Protein AF-A0A9W9ZLQ9-F1 (afdb_monomer_lite)

pLDDT: mean 79.08, std 15.79, range [36.22, 96.31]

Sequence (173 aa):
MSDRPPLEACLKWKIRIESPSLSYAAKAVTRNVILAVDIPYPLLKAWHEFIASQKKERRQNAKTLDGGEGPSCSKSTYEQIRGEVDESLRVIASRVHALYGKTKGSRKKEELNSNNKRFHIFEGQILSVLDLKRDNNLMKDEIAEWKQSYANLKEEMEKLYQEMLLAVQEREE

Structure (mmCIF, N/CA/C/O backbone):
data_AF-A0A9W9ZLQ9-F1
#
_entry.id   AF-A0A9W9ZLQ9-F1
#
loop_
_atom_site.group_PDB
_atom_site.id
_atom_site.type_symbol
_atom_site.label_atom_id
_atom_site.label_alt_id
_atom_site.label_comp_id
_atom_site.label_asym_id
_atom_site.label_entity_id
_atom_site.label_seq_id
_atom_site.pdbx_PDB_ins_code
_atom_site.Cartn_x
_atom_site.Cartn_y
_atom_site.Cartn_z
_atom_site.occupancy
_atom_site.B_iso_or_equiv
_atom_site.auth_seq_id
_atom_site.auth_comp_id
_atom_site.auth_asym_id
_atom_site.auth_atom_id
_atom_site.pdbx_PDB_model_num
ATOM 1 N N . MET A 1 1 ? 9.116 25.586 15.688 1.00 36.22 1 MET A N 1
ATOM 2 C CA . MET A 1 1 ? 9.326 24.360 16.487 1.00 36.22 1 MET A CA 1
ATOM 3 C C . MET A 1 1 ? 8.614 23.232 15.762 1.00 36.22 1 MET A C 1
ATOM 5 O O . MET A 1 1 ? 7.527 23.468 15.263 1.00 36.22 1 MET A O 1
ATOM 9 N N . SER A 1 2 ? 9.278 22.096 15.549 1.00 36.22 2 SER A N 1
ATOM 10 C CA . SER A 1 2 ? 8.784 21.025 14.672 1.00 36.22 2 SER A CA 1
ATOM 11 C C . SER A 1 2 ? 7.595 20.307 15.318 1.00 36.22 2 SER A C 1
ATOM 13 O O . SER A 1 2 ? 7.776 19.630 16.323 1.00 36.22 2 SER A O 1
ATOM 15 N N . ASP A 1 3 ? 6.402 20.426 14.728 1.00 43.91 3 ASP A N 1
ATOM 16 C CA . ASP A 1 3 ? 5.163 19.742 15.151 1.00 43.91 3 ASP A CA 1
ATOM 17 C C . ASP A 1 3 ? 5.155 18.236 14.810 1.00 43.91 3 ASP A C 1
ATOM 19 O O . ASP A 1 3 ? 4.110 17.581 14.803 1.00 43.91 3 ASP A O 1
ATOM 23 N N . ARG A 1 4 ? 6.319 17.649 14.501 1.00 48.88 4 ARG A N 1
ATOM 24 C CA . ARG A 1 4 ? 6.438 16.198 14.361 1.00 48.88 4 ARG A CA 1
ATOM 25 C C . ARG A 1 4 ? 6.464 15.574 15.756 1.00 48.88 4 ARG A C 1
ATOM 27 O O . ARG A 1 4 ? 7.414 15.838 16.496 1.00 48.88 4 ARG A O 1
ATOM 34 N N . PRO A 1 5 ? 5.491 14.716 16.122 1.00 50.31 5 PRO A N 1
ATOM 35 C CA . PRO A 1 5 ? 5.643 13.905 17.319 1.00 50.31 5 PRO A CA 1
ATOM 36 C C . PRO A 1 5 ? 6.954 13.108 17.202 1.00 50.31 5 PRO A C 1
ATOM 38 O O . PRO A 1 5 ? 7.261 12.618 16.107 1.00 50.31 5 PRO A O 1
ATOM 41 N N . PRO A 1 6 ? 7.751 12.989 18.280 1.00 54.62 6 PRO A N 1
ATOM 42 C CA . PRO A 1 6 ? 9.018 12.273 18.231 1.00 54.62 6 PRO A CA 1
ATOM 43 C C . PRO A 1 6 ? 8.776 10.845 17.735 1.00 54.62 6 PRO A C 1
ATOM 45 O O . PRO A 1 6 ? 8.008 10.099 18.346 1.00 54.62 6 PRO A O 1
ATOM 48 N N . LEU A 1 7 ? 9.421 10.462 16.628 1.00 51.91 7 LEU A N 1
ATOM 49 C CA . LEU A 1 7 ? 9.339 9.106 16.060 1.00 51.91 7 LEU A CA 1
ATOM 50 C C . LEU A 1 7 ? 9.691 8.031 17.105 1.00 51.91 7 LEU A C 1
ATOM 52 O O . LEU A 1 7 ? 9.108 6.949 17.105 1.00 51.91 7 LEU A O 1
ATOM 56 N N . GLU A 1 8 ? 10.551 8.393 18.057 1.00 50.78 8 GLU A N 1
ATOM 57 C CA . GLU A 1 8 ? 10.916 7.641 19.261 1.00 50.78 8 GLU A CA 1
ATOM 58 C C . GLU A 1 8 ? 9.704 7.115 20.059 1.00 50.78 8 GLU A C 1
ATOM 60 O O . GLU A 1 8 ? 9.720 5.989 20.552 1.00 50.78 8 GLU A O 1
ATOM 65 N N . ALA A 1 9 ? 8.603 7.873 20.149 1.00 53.84 9 ALA A N 1
ATOM 66 C CA . ALA A 1 9 ? 7.398 7.425 20.856 1.00 53.84 9 ALA A CA 1
ATOM 67 C C . ALA A 1 9 ? 6.622 6.349 20.074 1.00 53.84 9 ALA A C 1
ATOM 69 O O . ALA A 1 9 ? 6.028 5.455 20.678 1.00 53.84 9 ALA A O 1
ATOM 70 N N . CYS A 1 10 ? 6.654 6.411 18.737 1.00 47.00 10 CYS A N 1
ATOM 71 C CA . CYS A 1 10 ? 5.999 5.431 17.869 1.00 47.00 10 CYS A CA 1
ATOM 72 C C . CYS A 1 10 ? 6.768 4.102 17.812 1.00 47.00 10 CYS A C 1
ATOM 74 O O . CYS A 1 10 ? 6.142 3.049 17.727 1.00 47.00 10 CYS A O 1
ATOM 76 N N . LEU A 1 11 ? 8.103 4.131 17.918 1.00 51.84 11 LEU A N 1
ATOM 77 C CA . LEU A 1 11 ? 8.951 2.928 17.911 1.00 51.84 11 LEU A CA 1
ATOM 78 C C . LEU A 1 11 ? 8.748 2.026 19.139 1.00 51.84 11 LEU A C 1
ATOM 80 O O . LEU A 1 11 ? 9.048 0.834 19.091 1.00 51.84 11 LEU A O 1
ATOM 84 N N . LYS A 1 12 ? 8.179 2.556 20.229 1.00 61.53 12 LYS A N 1
ATOM 85 C CA . LYS A 1 12 ? 7.814 1.760 21.411 1.00 61.53 12 LYS A CA 1
ATOM 86 C C . LYS A 1 12 ? 6.610 0.840 21.159 1.00 61.53 12 LYS A C 1
ATOM 88 O O . LYS A 1 12 ? 6.383 -0.108 21.913 1.00 61.53 12 LYS A O 1
ATOM 93 N N . TRP A 1 13 ? 5.818 1.103 20.120 1.00 66.38 13 TRP A N 1
ATOM 94 C CA . TRP A 1 13 ? 4.601 0.355 19.822 1.00 66.38 13 TRP A CA 1
ATOM 95 C C . TRP A 1 13 ? 4.890 -0.807 18.874 1.00 66.38 13 TRP A C 1
ATOM 97 O O . TRP A 1 13 ? 5.066 -0.643 17.670 1.00 66.38 13 TRP A O 1
ATOM 107 N N . LYS A 1 14 ? 4.925 -2.017 19.438 1.00 72.12 14 LYS A N 1
ATOM 108 C CA . LYS A 1 14 ? 5.192 -3.250 18.696 1.00 72.12 14 LYS A CA 1
ATOM 109 C C . LYS A 1 14 ? 3.965 -3.656 17.877 1.00 72.12 14 LYS A C 1
ATOM 111 O O . LYS A 1 14 ? 3.022 -4.227 18.421 1.00 72.12 14 LYS A O 1
ATOM 116 N N . ILE A 1 15 ? 3.994 -3.377 16.576 1.00 78.06 15 ILE A N 1
ATOM 117 C CA . ILE A 1 15 ? 3.030 -3.926 15.615 1.00 78.06 15 ILE A CA 1
ATOM 118 C C . ILE A 1 15 ? 3.268 -5.436 15.522 1.00 78.06 15 ILE A C 1
ATOM 120 O O . ILE A 1 15 ? 4.412 -5.879 15.388 1.00 78.06 15 ILE A O 1
ATOM 124 N N . ARG A 1 16 ? 2.199 -6.230 15.621 1.00 78.56 16 ARG A N 1
ATOM 125 C CA . ARG A 1 16 ? 2.267 -7.687 15.454 1.00 78.56 16 ARG A CA 1
ATOM 126 C C . ARG A 1 16 ? 1.572 -8.078 14.162 1.00 78.56 16 ARG A C 1
ATOM 128 O O . ARG A 1 16 ? 0.460 -7.627 13.898 1.00 78.56 16 ARG A O 1
ATOM 135 N N . ILE A 1 17 ? 2.251 -8.902 13.375 1.00 79.31 17 ILE A N 1
ATOM 136 C CA . ILE A 1 17 ? 1.689 -9.545 12.192 1.00 79.31 17 ILE A CA 1
ATOM 137 C C . ILE A 1 17 ? 1.370 -10.972 12.608 1.00 79.31 17 ILE A C 1
ATOM 139 O O . ILE A 1 17 ? 2.246 -11.684 13.098 1.00 79.31 17 ILE A O 1
ATOM 143 N N . GLU A 1 18 ? 0.116 -11.363 12.452 1.00 77.12 18 GLU A N 1
ATOM 144 C CA . GLU A 1 18 ? -0.374 -12.684 12.818 1.00 77.12 18 GLU A CA 1
ATOM 145 C C . GLU A 1 18 ? -1.096 -13.315 11.627 1.00 77.12 18 GLU A C 1
ATOM 147 O O . GLU A 1 18 ? -1.627 -12.630 10.744 1.00 77.12 18 GLU A O 1
ATOM 152 N N . SER A 1 19 ? -1.120 -14.646 11.604 1.00 72.31 19 SER A N 1
ATOM 153 C CA . SER A 1 19 ? -1.996 -15.377 10.698 1.00 72.31 19 SER A CA 1
ATOM 154 C C . SER A 1 19 ? -3.464 -15.101 11.060 1.00 72.31 19 S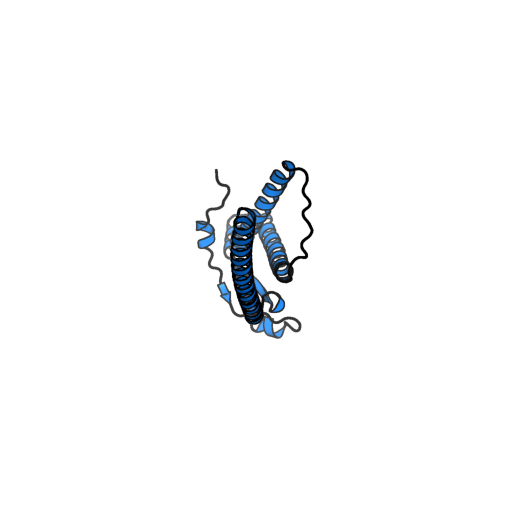ER A C 1
ATOM 156 O O . SER A 1 19 ? -3.793 -14.869 12.231 1.00 72.31 19 SER A O 1
ATOM 158 N N . PRO A 1 20 ? -4.372 -15.084 10.071 1.00 71.50 20 PRO A N 1
ATOM 159 C CA . PRO A 1 20 ? -5.790 -14.887 10.335 1.00 71.50 20 PRO A CA 1
ATOM 160 C C . PRO A 1 20 ? -6.313 -15.951 11.302 1.00 71.50 20 PRO A C 1
ATOM 162 O O . PRO A 1 20 ? -5.934 -17.121 11.232 1.00 71.50 20 PRO A O 1
ATOM 165 N N . SER A 1 21 ? -7.207 -15.559 12.213 1.00 69.69 21 SER A N 1
ATOM 166 C CA . SER A 1 21 ? -7.787 -16.524 13.143 1.00 69.69 21 SER A CA 1
ATOM 167 C C . SER A 1 21 ? -8.656 -17.534 12.389 1.00 69.69 21 SER A C 1
ATOM 169 O O . SER A 1 21 ? -9.450 -17.165 11.521 1.00 69.69 21 SER A O 1
ATOM 171 N N . LEU A 1 22 ? -8.568 -18.809 12.780 1.00 60.97 22 LEU A N 1
ATOM 172 C CA . LEU A 1 22 ? -9.383 -19.908 12.235 1.00 60.97 22 LEU A CA 1
ATOM 173 C C . LEU A 1 22 ? -10.892 -19.596 12.244 1.00 60.97 22 LEU A C 1
ATOM 175 O O . LEU A 1 22 ? -11.613 -19.937 11.311 1.00 60.97 22 LEU A O 1
ATOM 179 N N . SER A 1 23 ? -11.364 -18.878 13.266 1.00 58.88 23 SER A N 1
ATOM 180 C CA . SER A 1 23 ? -12.758 -18.436 13.397 1.00 58.88 23 SER A CA 1
ATOM 181 C C . SER A 1 23 ? -13.198 -17.416 12.342 1.00 58.88 23 SER A C 1
ATOM 183 O O . SER A 1 23 ? -14.384 -17.345 12.022 1.00 58.88 23 SER A O 1
ATOM 185 N N . TYR A 1 24 ? -12.266 -16.620 11.809 1.00 59.19 24 TYR A N 1
ATOM 186 C CA . TYR A 1 24 ? -12.534 -15.670 10.734 1.00 59.19 24 TYR A CA 1
ATOM 187 C C . TYR A 1 24 ? -12.465 -16.366 9.372 1.00 59.19 24 TYR A C 1
ATOM 189 O O . TYR A 1 24 ? -13.349 -16.158 8.545 1.00 59.19 24 TYR A O 1
ATOM 197 N N . ALA A 1 25 ? -11.489 -17.262 9.177 1.00 57.44 25 ALA A N 1
ATOM 198 C CA . ALA A 1 25 ? -11.374 -18.089 7.974 1.00 57.44 25 ALA A CA 1
ATOM 199 C C . ALA A 1 25 ? -12.640 -18.930 7.721 1.00 57.44 25 ALA A C 1
ATOM 201 O O . ALA A 1 25 ? -13.112 -19.006 6.594 1.00 57.44 25 ALA A O 1
ATOM 202 N N . ALA A 1 26 ? -13.256 -19.470 8.779 1.00 56.38 26 ALA A N 1
ATOM 203 C CA . ALA A 1 26 ? -14.502 -20.236 8.679 1.00 56.38 26 ALA A CA 1
ATOM 204 C C . ALA A 1 26 ? -15.754 -19.387 8.360 1.00 56.38 26 ALA A C 1
ATOM 206 O O . ALA A 1 26 ? -16.764 -19.929 7.921 1.00 56.38 26 ALA A O 1
ATOM 207 N N . LYS A 1 27 ? -15.719 -18.065 8.596 1.00 60.53 27 LYS A N 1
ATOM 208 C CA . LYS A 1 27 ? -16.840 -17.138 8.325 1.00 60.53 27 LYS A CA 1
ATOM 209 C C . LYS A 1 27 ? -16.687 -16.355 7.020 1.00 60.53 27 LYS A C 1
ATOM 211 O O . LYS A 1 27 ? -17.667 -15.788 6.537 1.00 60.53 27 LYS A O 1
ATOM 216 N N . ALA A 1 28 ? -15.482 -16.285 6.464 1.00 57.66 28 ALA A N 1
ATOM 217 C CA . ALA A 1 28 ? -15.183 -15.528 5.258 1.00 57.66 28 ALA A CA 1
ATOM 218 C C . ALA A 1 28 ? -15.604 -16.312 4.001 1.00 57.66 28 ALA A C 1
ATOM 220 O O . ALA A 1 28 ? -14.779 -16.853 3.280 1.00 57.66 28 ALA A O 1
ATOM 221 N N . VAL A 1 29 ? -16.909 -16.359 3.730 1.00 57.56 29 VAL A N 1
ATOM 222 C CA . VAL A 1 29 ? -17.484 -17.047 2.556 1.00 57.56 29 VAL A CA 1
ATOM 223 C C . VAL A 1 29 ? -17.156 -16.323 1.232 1.00 57.56 29 VAL A C 1
ATOM 225 O O . VAL A 1 29 ? -17.350 -16.886 0.162 1.00 57.56 29 VAL A O 1
ATOM 228 N N . THR A 1 30 ? -16.642 -15.085 1.271 1.00 58.72 30 THR A N 1
ATOM 229 C CA . THR A 1 30 ? -16.508 -14.235 0.069 1.00 58.72 30 THR A CA 1
ATOM 230 C C . THR A 1 30 ? -15.111 -13.690 -0.234 1.00 58.72 30 THR A C 1
ATOM 232 O O . THR A 1 30 ? -14.884 -13.295 -1.376 1.00 58.72 30 THR A O 1
ATOM 235 N N . ARG A 1 31 ? -14.172 -13.625 0.724 1.00 66.69 31 ARG A N 1
ATOM 236 C CA . ARG A 1 31 ? -12.809 -13.099 0.486 1.00 66.69 31 ARG A CA 1
ATOM 237 C C . ARG A 1 31 ? -11.777 -13.759 1.400 1.00 66.69 31 ARG A C 1
ATOM 239 O O . ARG A 1 31 ? -11.920 -13.705 2.620 1.00 66.69 31 ARG A O 1
ATOM 246 N N . ASN A 1 32 ? -10.709 -14.300 0.816 1.00 78.19 32 ASN A N 1
ATOM 247 C CA . ASN A 1 32 ? -9.594 -14.888 1.558 1.00 78.19 32 ASN A CA 1
ATOM 248 C C . ASN A 1 32 ? -8.823 -13.805 2.324 1.00 78.19 32 ASN A C 1
ATOM 250 O O . ASN A 1 32 ? -8.369 -12.820 1.735 1.00 78.19 32 ASN A O 1
ATOM 254 N N . VAL A 1 33 ? -8.663 -13.982 3.637 1.00 79.62 33 VAL A N 1
ATOM 255 C CA . VAL A 1 33 ? -7.743 -13.163 4.440 1.00 79.62 33 VAL A CA 1
ATOM 256 C C . VAL A 1 33 ? -6.356 -13.767 4.337 1.00 79.62 33 VAL A C 1
ATOM 258 O O . VAL A 1 33 ? -6.183 -14.943 4.642 1.00 79.62 33 VAL A O 1
ATOM 261 N N . ILE A 1 34 ? -5.370 -12.956 3.961 1.00 82.31 34 ILE A N 1
ATOM 262 C CA . ILE A 1 34 ? -3.977 -13.407 3.876 1.00 82.31 34 ILE A CA 1
ATOM 263 C C . ILE A 1 34 ? -3.255 -13.155 5.195 1.00 82.31 34 ILE A C 1
ATOM 265 O O . ILE A 1 34 ? -2.506 -14.005 5.671 1.00 82.31 34 ILE A O 1
ATOM 269 N N . LEU A 1 35 ? -3.475 -11.987 5.800 1.00 83.62 35 LEU A N 1
ATOM 270 C CA . LEU A 1 35 ? -2.761 -11.592 7.009 1.00 83.62 35 LEU A CA 1
ATOM 271 C C . LEU A 1 35 ? -3.614 -10.704 7.912 1.00 83.62 35 LEU A C 1
ATOM 273 O O . LEU A 1 35 ? -4.493 -9.968 7.453 1.00 83.62 35 LEU A O 1
ATOM 277 N N . ALA A 1 36 ? -3.319 -10.761 9.207 1.00 86.75 36 ALA A N 1
ATOM 278 C CA . ALA A 1 36 ? -3.872 -9.866 10.203 1.00 86.75 36 ALA A CA 1
ATOM 279 C C . ALA A 1 36 ? -2.754 -9.033 10.842 1.00 86.75 36 ALA A C 1
ATOM 281 O O . ALA A 1 36 ? -1.668 -9.530 11.134 1.00 86.75 36 ALA A O 1
ATOM 282 N N . VAL A 1 37 ? -3.028 -7.752 11.070 1.00 88.19 37 VAL A N 1
ATOM 283 C CA . VAL A 1 37 ? -2.123 -6.824 11.749 1.00 88.19 37 VAL A CA 1
ATOM 284 C C . VAL A 1 37 ? -2.816 -6.294 12.991 1.00 88.19 37 VAL A C 1
ATOM 286 O O . VAL A 1 37 ? -3.885 -5.690 12.898 1.00 88.19 37 VAL A O 1
ATOM 289 N N . ASP A 1 38 ? -2.205 -6.484 14.154 1.00 89.31 38 ASP A N 1
ATOM 290 C CA . ASP A 1 38 ? -2.664 -5.864 15.391 1.00 89.31 38 ASP A CA 1
ATOM 291 C C . ASP A 1 38 ? -2.004 -4.493 15.551 1.00 89.31 38 ASP A C 1
ATOM 293 O O . ASP A 1 38 ? -0.791 -4.374 15.749 1.00 89.31 38 ASP A O 1
ATOM 297 N N . ILE A 1 39 ? -2.825 -3.447 15.445 1.00 91.00 39 ILE A N 1
ATOM 298 C CA . ILE A 1 39 ? -2.394 -2.050 15.457 1.00 91.00 39 ILE A CA 1
ATOM 299 C C . ILE A 1 39 ? -2.776 -1.408 16.798 1.00 91.00 39 ILE A C 1
ATOM 301 O O . ILE A 1 39 ? -3.967 -1.330 17.115 1.00 91.00 39 ILE A O 1
ATOM 305 N N . PRO A 1 40 ? -1.811 -0.902 17.582 1.00 92.12 40 PRO A N 1
ATOM 306 C CA . PRO A 1 40 ? -2.102 -0.216 18.836 1.00 92.12 40 PRO A CA 1
ATOM 307 C C . PRO A 1 40 ? -2.981 1.025 18.652 1.00 92.12 40 PRO A C 1
ATOM 309 O O . PRO A 1 40 ? -2.798 1.820 17.727 1.00 92.12 40 PRO A O 1
ATOM 312 N N . TYR A 1 41 ? -3.928 1.227 19.566 1.00 92.94 41 TYR A N 1
ATOM 313 C CA . TYR A 1 41 ? -4.834 2.381 19.559 1.00 92.94 41 TYR A CA 1
ATOM 314 C C . TYR A 1 41 ? -4.106 3.737 19.591 1.00 92.94 41 TYR A C 1
ATOM 316 O O . TYR A 1 41 ? -4.499 4.628 18.827 1.00 92.94 41 TYR A O 1
ATOM 324 N N . PRO A 1 42 ? -3.029 3.914 20.383 1.00 90.44 42 PRO A N 1
ATOM 325 C CA . PRO A 1 42 ? -2.227 5.134 20.338 1.00 90.44 42 PRO A CA 1
ATOM 326 C C . PRO A 1 42 ? -1.669 5.443 18.945 1.00 90.44 42 PRO A C 1
ATOM 328 O O . PRO A 1 42 ? -1.680 6.600 18.525 1.00 90.44 42 PRO A O 1
ATOM 331 N N . LEU A 1 43 ? -1.254 4.412 18.201 1.00 90.62 43 LEU A N 1
ATOM 332 C CA . LEU A 1 43 ? -0.717 4.563 16.850 1.00 90.62 43 LEU A CA 1
ATOM 333 C C . LEU A 1 43 ? -1.801 5.003 15.865 1.00 90.62 43 LEU A C 1
ATOM 335 O O . LEU A 1 43 ? -1.590 5.938 15.098 1.00 90.62 43 LEU A O 1
ATOM 339 N N . LEU A 1 44 ? -2.983 4.386 15.925 1.00 91.75 44 LEU A N 1
ATOM 340 C CA . LEU A 1 44 ? -4.127 4.780 15.094 1.00 91.75 44 LEU A CA 1
ATOM 341 C C . LEU A 1 44 ? -4.555 6.226 15.362 1.00 91.75 44 LEU A C 1
ATOM 343 O O . LEU A 1 44 ? -4.862 6.967 14.428 1.00 91.75 44 LEU A O 1
ATOM 347 N N . LYS A 1 45 ? -4.539 6.645 16.630 1.00 91.88 45 LYS A N 1
ATOM 348 C CA . LYS A 1 45 ? -4.824 8.027 17.016 1.00 91.88 45 LYS A CA 1
ATOM 349 C C . LYS A 1 45 ? -3.776 8.995 16.454 1.00 91.88 45 LYS A C 1
ATO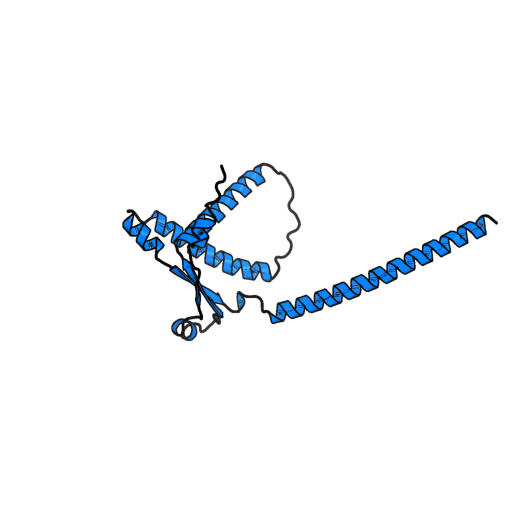M 351 O O . LYS A 1 45 ? -4.154 9.982 15.826 1.00 91.88 45 LYS A O 1
ATOM 356 N N . ALA A 1 46 ? -2.488 8.709 16.653 1.00 88.75 46 ALA A N 1
ATOM 357 C CA . ALA A 1 46 ? -1.395 9.548 16.163 1.00 88.75 46 ALA A CA 1
ATOM 358 C C . ALA A 1 46 ? -1.412 9.662 14.632 1.00 88.75 46 ALA A C 1
ATOM 360 O O . ALA A 1 46 ? -1.244 10.747 14.079 1.00 88.75 46 ALA A O 1
ATOM 361 N N . TRP A 1 47 ? -1.688 8.556 13.941 1.00 90.56 47 TRP A N 1
ATOM 362 C CA . TRP A 1 47 ? -1.826 8.546 12.491 1.00 90.56 47 TRP A CA 1
ATOM 363 C C . TRP A 1 47 ? -3.011 9.399 12.019 1.00 90.56 47 TRP A C 1
ATOM 365 O O . TRP A 1 47 ? -2.853 10.202 11.102 1.00 90.56 47 TRP A O 1
ATOM 375 N N . HIS A 1 48 ? -4.174 9.312 12.675 1.00 92.38 48 HIS A N 1
ATOM 376 C CA . HIS A 1 48 ? -5.314 10.182 12.364 1.00 92.38 48 HIS A CA 1
ATOM 377 C C . HIS A 1 48 ? -4.958 11.671 12.489 1.00 92.38 48 HIS A C 1
ATOM 379 O O . HIS A 1 48 ? -5.281 12.468 11.607 1.00 92.38 48 HIS A O 1
ATOM 385 N N . GLU A 1 49 ? -4.295 12.047 13.583 1.00 90.38 49 GLU A N 1
ATOM 386 C CA . GLU A 1 49 ? -3.857 13.423 13.836 1.00 90.38 49 GLU A CA 1
ATOM 387 C C . GLU A 1 49 ? -2.842 13.887 12.784 1.00 90.38 49 GLU A C 1
ATOM 389 O O . GLU A 1 49 ? -3.003 14.962 12.211 1.00 90.38 49 GLU A O 1
ATOM 394 N N . PHE A 1 50 ? -1.870 13.042 12.434 1.00 88.25 50 PHE A N 1
ATOM 395 C CA . PHE A 1 50 ? -0.894 13.322 11.381 1.00 88.25 50 PHE A CA 1
ATOM 396 C C . PHE A 1 50 ? -1.553 13.573 10.016 1.00 88.25 50 PHE A C 1
ATOM 398 O O . PHE A 1 50 ? -1.253 14.566 9.351 1.00 88.25 50 PHE A O 1
ATOM 405 N N . ILE A 1 51 ? -2.488 12.712 9.602 1.00 86.50 51 ILE A N 1
ATOM 406 C CA . ILE A 1 51 ? -3.203 12.866 8.327 1.00 86.50 51 ILE A CA 1
ATOM 407 C C . ILE A 1 51 ? -4.074 14.132 8.330 1.00 86.50 51 ILE A C 1
ATOM 409 O O . ILE A 1 51 ? -4.174 14.817 7.307 1.00 86.50 51 ILE A O 1
ATOM 413 N N . ALA A 1 52 ? -4.694 14.471 9.462 1.00 86.69 52 ALA A N 1
ATOM 414 C CA . ALA A 1 52 ? -5.459 15.707 9.603 1.00 86.69 52 ALA A CA 1
ATOM 415 C C . ALA A 1 52 ? -4.563 16.952 9.468 1.00 86.69 52 ALA A C 1
ATOM 417 O O . ALA A 1 52 ? -4.926 17.886 8.745 1.00 86.69 52 ALA A O 1
ATOM 418 N N . SER A 1 53 ? -3.378 16.940 10.084 1.00 85.50 53 SER A N 1
ATOM 419 C CA . SER A 1 53 ? -2.387 18.018 9.973 1.00 85.50 53 SER A CA 1
ATOM 420 C C . SER A 1 53 ? -1.889 18.199 8.537 1.00 85.50 53 SER A C 1
ATOM 422 O O . SER A 1 53 ? -1.925 19.311 8.015 1.00 85.50 53 SER A O 1
ATOM 424 N N . GLN A 1 54 ? -1.556 17.104 7.848 1.00 83.38 54 GLN A N 1
ATOM 425 C CA . GLN A 1 54 ? -1.133 17.123 6.440 1.00 83.38 54 GLN A CA 1
ATOM 426 C C . GLN A 1 54 ? -2.190 17.736 5.509 1.00 83.38 54 GLN A C 1
ATOM 428 O O . GLN A 1 54 ? -1.884 18.518 4.608 1.00 83.38 54 GLN A O 1
ATOM 433 N N . LYS A 1 55 ? -3.474 17.419 5.725 1.00 81.38 55 LYS A N 1
ATOM 434 C CA . LYS A 1 55 ? -4.572 18.019 4.948 1.00 81.38 55 LYS A CA 1
ATOM 435 C C . LYS A 1 55 ? -4.701 19.521 5.194 1.00 81.38 55 LYS A C 1
ATOM 437 O O . LYS A 1 55 ? -5.051 20.254 4.270 1.00 81.38 55 LYS A O 1
ATOM 442 N N . LYS A 1 56 ? -4.453 19.978 6.423 1.00 79.50 56 LYS A N 1
ATOM 443 C CA . LYS A 1 56 ? -4.505 21.400 6.779 1.00 79.50 56 LYS A CA 1
ATOM 444 C C . LYS A 1 56 ? -3.377 22.177 6.097 1.00 79.50 56 LYS A C 1
ATOM 446 O O . LYS A 1 56 ? -3.659 23.209 5.499 1.00 79.50 56 LYS A O 1
ATOM 451 N N . GLU A 1 57 ? -2.163 21.635 6.109 1.00 78.44 57 GLU A N 1
ATOM 452 C CA . GLU A 1 57 ? -0.986 22.215 5.452 1.00 78.44 57 GLU A CA 1
ATOM 453 C C . GLU A 1 57 ? -1.180 22.324 3.931 1.00 78.44 57 GLU A C 1
ATOM 455 O O . GLU A 1 57 ? -1.034 23.398 3.352 1.00 78.44 57 GLU A O 1
ATOM 460 N N . ARG A 1 58 ? -1.659 21.256 3.276 1.00 74.88 58 ARG A N 1
ATOM 461 C CA . ARG A 1 58 ? -1.968 21.286 1.832 1.00 74.88 58 ARG A CA 1
ATOM 462 C C . ARG A 1 58 ? -3.021 22.330 1.461 1.00 74.88 58 ARG A C 1
ATOM 464 O O . ARG A 1 58 ? -2.881 22.996 0.443 1.00 74.88 58 ARG A O 1
ATOM 471 N N . ARG A 1 59 ? -4.066 22.499 2.279 1.00 73.12 59 ARG A N 1
ATOM 472 C CA . ARG A 1 59 ? -5.104 23.527 2.061 1.00 73.12 59 ARG A CA 1
ATOM 473 C C . ARG A 1 59 ? -4.587 24.949 2.265 1.00 73.12 59 ARG A C 1
ATOM 475 O O . ARG A 1 59 ? -5.145 25.872 1.685 1.00 73.12 59 ARG A O 1
ATOM 482 N N . GLN A 1 60 ? -3.578 25.131 3.111 1.00 69.31 60 GLN A N 1
ATOM 483 C CA . GLN A 1 60 ? -2.926 26.424 3.300 1.00 69.31 60 GLN A CA 1
ATOM 484 C C . GLN A 1 60 ? -2.023 26.748 2.107 1.00 69.31 60 GLN A C 1
ATOM 486 O O . GLN A 1 60 ? -2.105 27.853 1.589 1.00 69.31 60 GLN A O 1
ATOM 491 N N . ASN A 1 61 ? -1.276 25.765 1.602 1.00 63.12 61 ASN A N 1
ATOM 492 C CA . ASN A 1 61 ? -0.384 25.939 0.451 1.00 63.12 61 ASN A CA 1
ATOM 493 C C . ASN A 1 61 ? -1.148 26.101 -0.878 1.00 63.12 61 ASN A C 1
ATOM 495 O O . ASN A 1 61 ? -0.738 26.878 -1.732 1.00 63.12 61 ASN A O 1
ATOM 499 N N . ALA A 1 62 ? -2.292 25.426 -1.040 1.00 61.59 62 ALA A N 1
ATOM 500 C CA . ALA A 1 62 ? -3.148 25.554 -2.225 1.00 61.59 62 ALA A CA 1
ATOM 501 C C . ALA A 1 62 ? -3.875 26.908 -2.324 1.00 61.59 62 ALA A C 1
ATOM 503 O O . ALA A 1 62 ? -4.378 27.252 -3.383 1.00 61.59 62 ALA A O 1
ATOM 504 N N . LYS A 1 63 ? -3.934 27.695 -1.241 1.00 59.34 63 LYS A N 1
ATOM 505 C CA . LYS A 1 63 ? -4.440 29.078 -1.295 1.00 59.34 63 LYS A CA 1
ATOM 506 C C . LYS A 1 63 ? -3.411 30.070 -1.851 1.00 59.34 63 LYS A C 1
ATOM 508 O O . LYS A 1 63 ? -3.770 31.220 -2.075 1.00 59.34 63 LYS A O 1
ATOM 513 N N . THR A 1 64 ? -2.167 29.638 -2.065 1.00 59.59 64 THR A N 1
ATOM 514 C CA . THR A 1 64 ? -1.047 30.487 -2.503 1.00 59.59 64 THR A CA 1
ATOM 515 C C . THR A 1 64 ? -0.599 30.201 -3.942 1.00 59.59 64 THR A C 1
ATOM 517 O O . THR A 1 64 ? 0.247 30.922 -4.457 1.00 59.59 64 THR A O 1
ATOM 520 N N . LEU A 1 65 ? -1.151 29.179 -4.604 1.00 54.94 65 LEU A N 1
ATOM 521 C CA . LEU A 1 65 ? -0.871 28.867 -6.007 1.00 54.94 65 LEU A CA 1
ATOM 522 C C . LEU A 1 65 ? -2.181 28.729 -6.783 1.00 54.94 65 LEU A C 1
ATOM 524 O O . LEU A 1 65 ? -2.939 27.781 -6.587 1.00 54.94 65 LEU A O 1
ATOM 528 N N . ASP A 1 66 ? -2.413 29.714 -7.644 1.00 51.88 66 ASP A N 1
ATOM 529 C CA . ASP A 1 66 ? -3.432 29.710 -8.685 1.00 51.88 66 ASP A CA 1
ATOM 530 C C . ASP A 1 66 ? -2.980 28.841 -9.871 1.00 51.88 66 ASP A C 1
ATOM 532 O O . ASP A 1 66 ? -1.809 28.859 -10.247 1.00 51.88 66 ASP A O 1
ATOM 536 N N . GLY A 1 67 ? -3.935 28.109 -10.445 1.00 57.22 67 GLY A N 1
ATOM 537 C CA . GLY A 1 67 ? -3.894 27.589 -11.811 1.00 57.22 67 GLY A CA 1
ATOM 538 C C . GLY A 1 67 ? -2.926 26.445 -12.122 1.00 57.22 67 GLY A C 1
ATOM 539 O O . GLY A 1 67 ? -1.762 26.662 -12.442 1.00 57.22 67 GLY A O 1
ATOM 540 N N . GLY A 1 68 ? -3.444 25.216 -12.187 1.00 44.78 68 GLY A N 1
ATOM 541 C CA . GLY A 1 68 ? -2.726 24.111 -12.822 1.00 44.78 68 GLY A CA 1
ATOM 542 C C . GLY A 1 68 ? -3.404 22.759 -12.653 1.00 44.78 68 GLY A C 1
ATOM 543 O O . GLY A 1 68 ? -2.853 21.875 -12.000 1.00 44.78 68 GLY A O 1
ATOM 544 N N . GLU A 1 69 ? -4.602 22.585 -13.216 1.00 48.53 69 GLU A N 1
ATOM 545 C CA . GLU A 1 69 ? -5.206 21.257 -13.367 1.00 48.53 69 GLU A CA 1
ATOM 546 C C . GLU A 1 69 ? -4.408 20.461 -14.405 1.00 48.53 69 GLU A C 1
ATOM 548 O O . GLU A 1 69 ? -4.596 20.580 -15.614 1.00 48.53 69 GLU A O 1
ATOM 553 N N . GLY A 1 70 ? -3.455 19.672 -13.908 1.00 49.22 70 GLY A N 1
ATOM 554 C CA . GLY A 1 70 ? -2.766 18.664 -14.700 1.00 49.22 70 GLY A CA 1
ATOM 555 C C . GLY A 1 70 ? -3.718 17.531 -15.110 1.00 49.22 70 GLY A C 1
ATOM 556 O O . GLY A 1 70 ? -4.701 17.266 -14.408 1.00 49.22 70 GLY A O 1
ATOM 557 N N . PRO A 1 71 ? -3.430 16.842 -16.227 1.00 46.34 71 PRO A N 1
ATOM 558 C CA . PRO A 1 71 ? -4.317 15.838 -16.787 1.00 46.34 71 PRO A CA 1
ATOM 559 C C . PRO A 1 71 ? -4.561 14.724 -15.774 1.00 46.34 71 PRO A C 1
ATOM 561 O O . PRO A 1 71 ? -3.629 14.214 -15.147 1.00 46.34 71 PRO A O 1
ATOM 564 N N . SER A 1 72 ? -5.834 14.358 -15.620 1.00 49.12 72 SER A N 1
ATOM 565 C CA . SER A 1 72 ? -6.277 13.256 -14.774 1.00 49.12 72 SER A CA 1
ATOM 566 C C . SER A 1 72 ? -5.677 11.951 -15.296 1.00 49.12 72 SER A C 1
ATOM 568 O O . SER A 1 72 ? -6.216 11.305 -16.190 1.00 49.12 72 SER A O 1
ATOM 570 N N . CYS A 1 73 ? -4.510 11.598 -14.759 1.00 38.56 73 CYS A N 1
ATOM 571 C CA . CYS A 1 73 ? -3.900 10.298 -14.957 1.00 38.56 73 CYS A CA 1
ATOM 572 C C . CYS A 1 73 ? -4.857 9.263 -14.362 1.00 38.56 73 CYS A C 1
ATOM 574 O O . CYS A 1 73 ? -5.178 9.308 -13.170 1.00 38.56 73 CYS A O 1
ATOM 576 N N . SER A 1 74 ? -5.372 8.378 -15.212 1.00 49.75 74 SER A N 1
ATOM 577 C CA . SER A 1 74 ? -6.176 7.231 -14.808 1.00 49.75 74 SER A CA 1
ATOM 578 C C . SER A 1 74 ? -5.418 6.465 -13.730 1.00 49.75 74 SER A C 1
ATOM 580 O O . SER A 1 74 ? -4.344 5.921 -13.988 1.00 49.75 74 SER A O 1
ATOM 582 N N . LYS A 1 75 ? -5.961 6.483 -12.509 1.00 55.56 75 LYS A N 1
ATOM 583 C CA . LYS A 1 75 ? -5.344 5.858 -11.339 1.00 55.56 75 LYS A CA 1
ATOM 584 C C . LYS A 1 75 ? -5.025 4.407 -11.658 1.00 55.56 75 LYS A C 1
ATOM 586 O O . LYS A 1 75 ? -5.914 3.654 -12.055 1.00 55.56 75 LYS A O 1
ATOM 591 N N . SER A 1 76 ? -3.763 4.028 -11.498 1.00 64.75 76 SER A N 1
ATOM 592 C CA . SER A 1 76 ? -3.341 2.642 -11.698 1.00 64.75 76 SER A CA 1
ATOM 593 C C . SER A 1 76 ? -4.133 1.709 -10.771 1.00 64.75 76 SER A C 1
ATOM 595 O O . SER A 1 76 ? -4.532 2.101 -9.671 1.00 64.75 76 SER A O 1
ATOM 597 N N . THR A 1 77 ? -4.336 0.450 -11.167 1.00 66.62 77 THR A N 1
ATOM 598 C CA . THR A 1 77 ? -4.995 -0.580 -10.335 1.00 66.62 77 THR A CA 1
ATOM 599 C C . THR A 1 77 ? -4.395 -0.652 -8.922 1.00 66.62 77 THR A C 1
ATOM 601 O O . THR A 1 77 ? -5.106 -0.856 -7.938 1.00 66.62 77 THR A O 1
ATOM 604 N N . TYR A 1 78 ? -3.089 -0.391 -8.801 1.00 67.00 78 TYR A N 1
ATOM 605 C CA . TYR A 1 78 ? -2.382 -0.273 -7.527 1.00 67.00 78 TYR A CA 1
ATOM 606 C C . TYR A 1 78 ? -2.924 0.848 -6.628 1.00 67.00 78 TYR A C 1
ATOM 608 O O . TYR A 1 78 ? -3.135 0.637 -5.433 1.00 67.00 78 TYR A O 1
ATOM 616 N N . GLU A 1 79 ? -3.175 2.034 -7.181 1.00 71.44 79 GLU A N 1
ATOM 617 C CA . GLU A 1 79 ? -3.733 3.161 -6.429 1.00 71.44 79 GLU A CA 1
ATOM 618 C C . GLU A 1 79 ? -5.159 2.886 -5.954 1.00 71.44 79 GLU A C 1
ATOM 620 O O . GLU A 1 79 ? -5.543 3.336 -4.873 1.00 71.44 79 GLU A O 1
ATOM 625 N N . GLN A 1 80 ? -5.931 2.120 -6.725 1.00 75.62 80 GLN A N 1
ATOM 626 C CA . GLN A 1 80 ? -7.278 1.714 -6.338 1.00 75.62 80 GLN A CA 1
ATOM 627 C C . GLN A 1 80 ? -7.249 0.718 -5.169 1.00 75.62 80 GLN A C 1
ATOM 629 O O . GLN A 1 80 ? -7.904 0.958 -4.154 1.00 75.62 80 GLN A O 1
ATOM 634 N N . ILE A 1 81 ? -6.420 -0.330 -5.264 1.00 76.00 81 ILE A N 1
ATOM 635 C CA . ILE A 1 81 ? -6.214 -1.322 -4.194 1.00 76.00 81 ILE A CA 1
ATOM 636 C C . ILE A 1 81 ? -5.724 -0.647 -2.906 1.00 76.00 81 ILE A C 1
ATOM 638 O O . ILE A 1 81 ? -6.261 -0.874 -1.818 1.00 76.00 81 ILE A O 1
ATOM 642 N N . ARG A 1 82 ? -4.727 0.236 -3.025 1.00 77.75 82 ARG A N 1
ATOM 643 C CA . ARG A 1 82 ? -4.187 0.988 -1.889 1.00 77.75 82 ARG A CA 1
ATOM 644 C C . ARG A 1 82 ? -5.236 1.919 -1.282 1.00 77.75 82 ARG A C 1
ATOM 646 O O . ARG A 1 82 ? -5.327 2.018 -0.061 1.00 77.75 82 ARG A O 1
ATOM 653 N N . GLY A 1 83 ? -6.069 2.53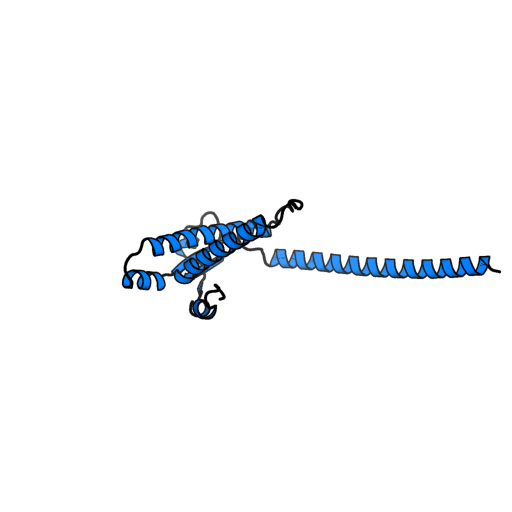1 -2.122 1.00 81.44 83 GLY A N 1
ATOM 654 C CA . GLY A 1 83 ? -7.176 3.382 -1.700 1.00 81.44 83 GLY A CA 1
ATOM 655 C C . GLY A 1 83 ? -8.183 2.667 -0.797 1.00 81.44 83 GLY A C 1
ATOM 656 O O . GLY A 1 83 ? -8.626 3.251 0.190 1.00 81.44 83 GLY A O 1
ATOM 657 N N . GLU A 1 84 ? -8.513 1.402 -1.072 1.00 82.94 84 GLU A N 1
ATOM 658 C CA . GLU A 1 84 ? -9.438 0.626 -0.230 1.00 82.94 84 GLU A CA 1
ATOM 659 C C . GLU A 1 84 ? -8.879 0.356 1.174 1.00 82.94 84 GLU A C 1
ATOM 661 O O . GLU A 1 84 ? -9.590 0.484 2.181 1.00 82.94 84 GLU A O 1
ATOM 666 N N . VAL A 1 85 ? -7.597 -0.013 1.248 1.00 86.06 85 VAL A N 1
ATOM 667 C CA . VAL A 1 85 ? -6.900 -0.259 2.518 1.00 86.06 85 VAL A CA 1
ATOM 668 C C . VAL A 1 85 ? -6.771 1.042 3.307 1.00 86.06 85 VAL A C 1
ATOM 670 O O . VAL A 1 85 ? -7.110 1.079 4.493 1.00 86.06 85 VAL A O 1
ATOM 673 N N . ASP A 1 86 ? -6.357 2.120 2.640 1.00 87.31 86 ASP A N 1
ATOM 674 C CA . ASP A 1 86 ? -6.210 3.446 3.236 1.00 87.31 86 ASP A CA 1
ATOM 675 C C . ASP A 1 86 ? -7.546 3.966 3.782 1.00 87.31 86 ASP A C 1
ATOM 677 O O . ASP A 1 86 ? -7.599 4.492 4.897 1.00 87.31 86 ASP A O 1
ATOM 681 N N . GLU A 1 87 ? -8.645 3.786 3.043 1.00 88.88 87 GLU A N 1
ATOM 682 C CA . GLU A 1 87 ? -9.988 4.159 3.490 1.00 88.88 87 GLU A CA 1
ATOM 683 C C . GLU A 1 87 ? -10.405 3.373 4.735 1.00 88.88 87 GLU A C 1
ATOM 685 O O . GLU A 1 87 ? -10.866 3.945 5.727 1.00 88.88 87 GLU A O 1
ATOM 690 N N . SER A 1 88 ? -10.193 2.059 4.711 1.00 89.19 88 SER A N 1
ATOM 691 C CA . SER A 1 88 ? -10.539 1.177 5.825 1.00 89.19 88 SER A CA 1
ATOM 692 C C . SER A 1 88 ? -9.769 1.555 7.093 1.00 89.19 88 SER A C 1
ATOM 694 O O . SER A 1 88 ? -10.358 1.683 8.174 1.00 89.19 88 SER A O 1
ATOM 696 N N . LEU A 1 89 ? -8.462 1.803 6.965 1.00 90.75 89 LEU A N 1
ATOM 697 C CA . LEU A 1 89 ? -7.625 2.282 8.063 1.00 90.75 89 LEU A CA 1
ATOM 698 C C . LEU A 1 89 ? -8.077 3.658 8.548 1.00 90.75 89 LEU A C 1
ATOM 700 O O . LEU A 1 89 ? -8.181 3.867 9.759 1.00 90.75 89 LEU A O 1
ATOM 704 N N . ARG A 1 90 ? -8.417 4.577 7.637 1.00 92.44 90 ARG A N 1
ATOM 705 C CA . ARG A 1 90 ? -8.916 5.919 7.972 1.00 92.44 90 ARG A CA 1
ATOM 706 C C . ARG A 1 90 ? -10.165 5.850 8.836 1.00 92.44 90 ARG A C 1
ATOM 708 O O . ARG A 1 90 ? -10.209 6.485 9.887 1.00 92.44 90 ARG A O 1
ATOM 715 N N . VAL A 1 91 ? -11.151 5.047 8.439 1.00 93.25 91 VAL A N 1
ATOM 716 C CA . VAL A 1 91 ? -12.397 4.865 9.198 1.00 93.25 91 VAL A CA 1
ATOM 717 C C . VAL A 1 91 ? -12.114 4.322 10.599 1.00 93.25 91 VAL A C 1
ATOM 719 O O . VAL A 1 91 ? -12.672 4.813 11.584 1.00 93.25 91 VAL A O 1
ATOM 722 N N . ILE A 1 92 ? -11.229 3.330 10.713 1.00 93.38 92 ILE A N 1
ATOM 723 C CA . ILE A 1 92 ? -10.827 2.759 12.003 1.00 93.38 92 ILE A CA 1
ATOM 724 C C . ILE A 1 92 ? -10.146 3.815 12.876 1.00 93.38 92 ILE A C 1
ATOM 726 O O . ILE A 1 92 ? -10.521 3.987 14.038 1.00 93.38 92 ILE A O 1
ATOM 730 N N . ALA A 1 93 ? -9.186 4.545 12.320 1.00 93.06 93 ALA A N 1
ATOM 731 C CA . ALA A 1 93 ? -8.435 5.564 13.033 1.00 93.06 93 ALA A CA 1
ATOM 732 C C . ALA A 1 93 ? -9.331 6.712 13.511 1.00 93.06 93 ALA A C 1
ATOM 734 O O . ALA A 1 93 ? -9.215 7.137 14.659 1.00 93.06 93 ALA A O 1
ATOM 735 N N . SER A 1 94 ? -10.296 7.151 12.696 1.00 92.88 94 SER A N 1
ATOM 736 C CA . SER A 1 94 ? -11.293 8.151 13.100 1.00 92.88 94 SER A CA 1
ATOM 737 C C . SER A 1 94 ? -12.163 7.669 14.259 1.00 92.88 94 SER A C 1
ATOM 739 O O . SER A 1 94 ? -12.423 8.430 15.191 1.00 92.88 94 SER A O 1
ATOM 741 N N . ARG A 1 95 ? -12.576 6.394 14.259 1.00 94.56 95 ARG A N 1
ATOM 742 C CA . ARG A 1 95 ? -13.329 5.812 15.383 1.00 94.56 95 ARG A CA 1
ATOM 743 C C . ARG A 1 95 ? -12.491 5.767 16.658 1.00 94.56 95 ARG A C 1
ATOM 745 O O . ARG A 1 95 ? -12.987 6.158 17.711 1.00 94.56 95 ARG A O 1
ATOM 752 N N . VAL A 1 96 ? -11.232 5.333 16.569 1.00 93.75 96 VAL A N 1
ATOM 753 C CA . VAL A 1 96 ? -10.312 5.310 17.718 1.00 93.75 96 VAL A CA 1
ATOM 754 C C . VAL A 1 96 ? -10.080 6.723 18.249 1.00 93.75 96 VAL A C 1
ATOM 756 O O . VAL A 1 96 ? -10.234 6.956 19.445 1.00 93.75 96 VAL A O 1
ATOM 759 N N . HIS A 1 97 ? -9.808 7.694 17.377 1.00 93.44 97 HIS A N 1
ATOM 760 C CA . HIS A 1 97 ? -9.654 9.094 17.769 1.00 93.44 97 HIS A CA 1
ATOM 761 C C . HIS A 1 97 ? -10.907 9.628 18.491 1.00 93.44 97 HIS A C 1
ATOM 763 O O . HIS A 1 97 ? -10.804 10.217 19.569 1.00 93.44 97 HIS A O 1
ATOM 769 N N . ALA A 1 98 ? -12.104 9.335 17.971 1.00 93.06 98 ALA A N 1
ATOM 770 C CA . ALA A 1 98 ? -13.361 9.704 18.620 1.00 93.06 98 ALA A CA 1
ATOM 771 C C . ALA A 1 98 ? -13.549 9.033 19.996 1.00 93.06 98 ALA A C 1
ATOM 773 O O . ALA A 1 98 ? -14.051 9.673 20.921 1.00 93.06 98 ALA A O 1
ATOM 774 N N . LEU A 1 99 ? -13.131 7.771 20.168 1.00 93.38 99 LEU A N 1
ATOM 775 C CA . LEU A 1 99 ? -13.155 7.085 21.468 1.00 93.38 99 LEU A CA 1
ATOM 776 C C . LEU A 1 99 ? -12.277 7.798 22.503 1.00 93.38 99 LEU A C 1
ATOM 778 O O . LEU A 1 99 ? -12.719 8.016 23.634 1.00 93.38 99 LEU A O 1
ATOM 782 N N . TYR A 1 100 ? -11.074 8.229 22.114 1.00 91.12 100 TYR A N 1
ATOM 783 C CA . TYR A 1 100 ? -10.207 9.029 22.985 1.00 91.12 100 TYR A CA 1
ATOM 784 C C . TYR A 1 100 ? -10.826 10.379 23.359 1.00 91.12 100 TYR A C 1
ATOM 786 O O . TYR A 1 100 ? -10.659 10.821 24.495 1.00 91.12 100 TYR A O 1
ATOM 794 N N . GLY A 1 101 ? -11.546 11.021 22.433 1.00 89.62 101 GLY A N 1
ATOM 795 C CA . GLY A 1 101 ? -12.255 12.278 22.691 1.00 89.62 101 GLY A CA 1
ATOM 796 C C . GLY A 1 101 ? -13.431 12.126 23.662 1.00 89.62 101 GLY A C 1
ATOM 797 O O . GLY A 1 101 ? -13.643 12.982 24.518 1.00 89.62 101 GLY A O 1
ATOM 798 N N . LYS A 1 102 ? -14.173 11.014 23.577 1.00 92.69 102 LYS A N 1
ATOM 799 C CA . LYS A 1 102 ? -15.313 10.717 24.467 1.00 92.69 102 LYS A CA 1
ATOM 800 C C . LYS A 1 102 ? -14.885 10.265 25.866 1.00 92.69 102 LYS A C 1
ATOM 802 O O . LYS A 1 102 ? -15.628 10.448 26.830 1.00 92.69 102 LYS A O 1
ATOM 807 N N . THR A 1 103 ? -13.703 9.668 25.990 1.00 91.31 103 THR A N 1
ATOM 808 C CA . THR A 1 103 ? -13.229 9.083 27.248 1.00 91.31 103 THR A CA 1
ATOM 809 C C . THR A 1 103 ? -12.680 10.157 28.188 1.00 91.31 103 THR A C 1
ATOM 811 O O . THR A 1 103 ? -11.665 10.798 27.908 1.00 91.31 103 THR A O 1
ATOM 814 N N . LYS A 1 104 ? -13.337 10.337 29.340 1.00 88.69 104 LYS A N 1
ATOM 815 C CA . LYS A 1 104 ? -12.905 11.251 30.410 1.00 88.69 104 LYS A CA 1
ATOM 816 C C . LYS A 1 104 ? -12.165 10.488 31.520 1.00 88.69 104 LYS A C 1
ATOM 818 O O . LYS A 1 104 ? -12.594 9.405 31.915 1.00 88.69 104 LYS A O 1
ATOM 823 N N . GLY A 1 105 ? -11.091 11.087 32.041 1.00 87.00 105 GLY A N 1
ATOM 824 C CA . GLY A 1 105 ? -10.255 10.546 33.126 1.00 87.00 105 GLY A CA 1
ATOM 825 C C . GLY A 1 105 ? -8.976 9.842 32.647 1.00 87.00 105 GLY A C 1
ATOM 826 O O . GLY A 1 105 ? -9.005 9.124 31.648 1.00 87.00 105 GLY A O 1
ATOM 827 N N . SER A 1 106 ? -7.858 10.046 33.363 1.00 85.12 106 SER A N 1
ATOM 828 C CA . SER A 1 106 ? -6.529 9.507 32.988 1.00 85.12 106 SER A CA 1
ATOM 829 C C . SER A 1 106 ? -6.527 7.982 32.918 1.00 85.12 106 SER A C 1
ATOM 831 O O . SER A 1 106 ? -6.167 7.408 31.896 1.00 85.12 106 SER A O 1
ATOM 833 N N . ARG A 1 107 ? -7.071 7.329 33.951 1.00 87.56 107 ARG A N 1
ATOM 834 C CA . ARG A 1 107 ? -7.079 5.865 34.076 1.00 87.56 107 ARG A CA 1
ATOM 835 C C . ARG A 1 107 ? -7.756 5.153 32.898 1.00 87.56 107 ARG A C 1
ATOM 837 O O . ARG A 1 107 ? -7.237 4.171 32.389 1.00 87.56 107 ARG A O 1
ATOM 844 N N . LYS A 1 108 ? -8.888 5.677 32.414 1.00 87.31 108 LYS A N 1
ATOM 845 C CA . LYS A 1 108 ? -9.597 5.108 31.251 1.00 87.31 108 LYS A CA 1
ATOM 846 C C . LYS A 1 108 ? -8.852 5.351 29.933 1.00 87.31 108 LYS A C 1
ATOM 848 O O . LYS A 1 108 ? -8.957 4.557 29.006 1.00 87.31 108 LYS A O 1
ATOM 853 N N . LYS A 1 109 ? -8.099 6.451 29.827 1.00 86.62 109 LYS A N 1
ATOM 854 C CA . LYS A 1 109 ? -7.242 6.711 28.660 1.00 86.62 109 LYS A CA 1
ATOM 855 C C . LYS A 1 109 ? -6.019 5.797 28.644 1.00 86.62 109 LYS A C 1
ATOM 857 O O . LYS A 1 109 ? -5.630 5.350 27.572 1.00 86.62 109 LYS A O 1
ATOM 862 N N . GLU A 1 110 ? -5.441 5.503 29.805 1.00 86.94 110 GLU A N 1
ATOM 863 C CA . GLU A 1 110 ? -4.362 4.517 29.943 1.00 86.94 110 GLU A CA 1
ATOM 864 C C . GLU A 1 110 ? -4.827 3.117 29.537 1.00 86.94 110 GLU A C 1
ATOM 866 O O . GLU A 1 110 ? -4.130 2.450 28.782 1.00 86.94 110 GLU A O 1
ATOM 871 N N . GLU A 1 111 ? -6.042 2.720 29.921 1.00 89.12 111 GLU A N 1
ATOM 872 C CA . GLU A 1 111 ? -6.646 1.459 29.474 1.00 89.12 111 GLU A CA 1
ATOM 873 C C . GLU A 1 111 ? -6.790 1.397 27.942 1.00 89.12 111 GLU A C 1
ATOM 875 O O . GLU A 1 111 ? -6.418 0.407 27.315 1.00 89.12 111 GLU A O 1
ATOM 880 N N . LEU A 1 112 ? -7.234 2.489 27.305 1.00 89.50 112 LEU A N 1
ATOM 881 C CA . LEU A 1 112 ? -7.262 2.577 25.840 1.00 89.50 112 LEU A CA 1
ATOM 882 C C . LEU A 1 112 ? -5.869 2.467 25.212 1.00 89.50 112 LEU A C 1
ATOM 884 O O . LEU A 1 112 ? -5.753 1.930 24.113 1.00 89.50 112 LEU A O 1
ATOM 888 N N . ASN A 1 113 ? -4.818 2.944 25.885 1.00 87.75 113 ASN A N 1
ATOM 889 C CA . ASN A 1 113 ? -3.453 2.849 25.368 1.00 87.75 113 ASN A CA 1
ATOM 890 C C . ASN A 1 113 ? -2.929 1.408 25.325 1.00 87.75 113 ASN A C 1
ATOM 892 O O . ASN A 1 113 ? -2.015 1.129 24.552 1.00 87.75 113 ASN A O 1
ATOM 896 N N . SER A 1 114 ? -3.501 0.506 26.123 1.00 88.56 114 SER A N 1
ATOM 897 C CA . SER A 1 114 ? -3.169 -0.922 26.116 1.00 88.56 114 SER A CA 1
ATOM 898 C C . SER A 1 114 ? -3.928 -1.718 25.050 1.00 88.56 114 SER A C 1
ATOM 900 O O . SER A 1 114 ? -3.597 -2.879 24.812 1.00 88.56 114 SER A O 1
ATOM 902 N N . ASN A 1 115 ? -4.926 -1.117 24.396 1.00 90.81 115 ASN A N 1
ATOM 903 C CA . ASN A 1 115 ? -5.756 -1.802 23.412 1.00 90.81 115 ASN A CA 1
ATOM 904 C C . ASN A 1 115 ? -5.123 -1.829 22.017 1.00 90.81 115 ASN A C 1
ATOM 906 O O . ASN A 1 115 ? -4.510 -0.864 21.553 1.00 90.81 115 ASN A O 1
ATOM 910 N N . ASN A 1 116 ? -5.387 -2.927 21.305 1.00 90.38 116 ASN A N 1
ATOM 911 C CA . ASN A 1 116 ? -5.001 -3.129 19.914 1.00 90.38 116 ASN A CA 1
ATOM 912 C C . ASN A 1 116 ? -6.241 -3.343 19.043 1.00 90.38 116 ASN A C 1
ATOM 914 O O . ASN A 1 116 ? -7.226 -3.954 19.461 1.00 90.38 116 ASN A O 1
ATOM 918 N N . LYS A 1 117 ? -6.185 -2.861 17.801 1.00 91.25 117 LYS A N 1
ATOM 919 C CA . LYS A 1 117 ? -7.172 -3.155 16.768 1.00 91.25 117 LYS A CA 1
ATOM 920 C C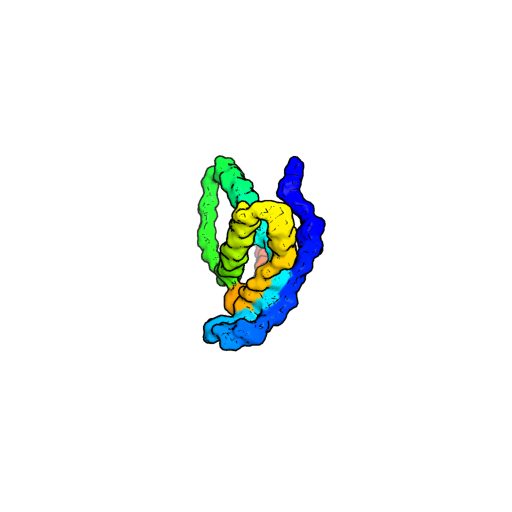 . LYS A 1 117 ? -6.593 -4.158 15.784 1.00 91.25 117 LYS A C 1
ATOM 922 O O . LYS A 1 117 ? -5.633 -3.840 15.088 1.00 91.25 117 LYS A O 1
ATOM 927 N N . ARG A 1 118 ? -7.250 -5.308 15.650 1.00 89.50 118 ARG A N 1
ATOM 928 C CA . ARG A 1 118 ? -6.951 -6.261 14.583 1.00 89.50 118 ARG A CA 1
ATOM 929 C C . ARG A 1 118 ? -7.497 -5.772 13.246 1.00 89.50 118 ARG A C 1
ATOM 931 O O . ARG A 1 118 ? -8.708 -5.576 13.098 1.00 89.50 118 ARG A O 1
ATOM 938 N N . PHE A 1 119 ? -6.606 -5.582 12.287 1.00 89.00 119 PHE A N 1
ATOM 939 C CA . PHE A 1 119 ? -6.890 -5.225 10.904 1.00 89.00 119 PHE A CA 1
ATOM 940 C C . PHE A 1 119 ? -6.611 -6.428 10.004 1.00 89.00 119 PHE A C 1
ATOM 942 O O . PHE A 1 119 ? -5.593 -7.086 10.175 1.00 89.00 119 PHE A O 1
ATOM 949 N N . HIS A 1 120 ? -7.519 -6.745 9.084 1.00 86.94 120 HIS A N 1
ATOM 950 C CA . HIS A 1 120 ? -7.400 -7.913 8.206 1.00 86.94 120 HIS A CA 1
ATOM 951 C C . HIS A 1 120 ? -7.119 -7.412 6.794 1.00 86.94 120 HIS A C 1
ATOM 953 O O . HIS A 1 120 ? -7.826 -6.518 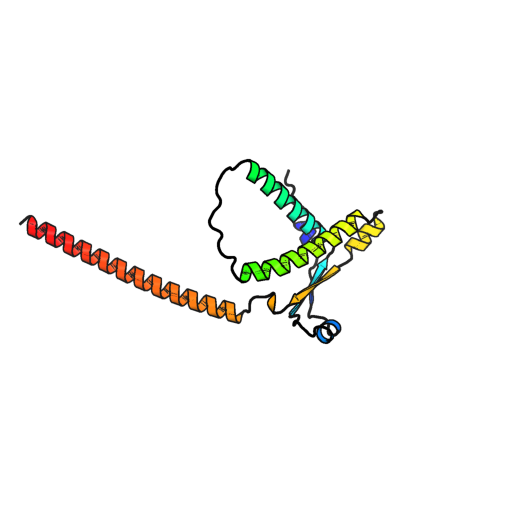6.331 1.00 86.94 120 HIS A O 1
ATOM 959 N N . ILE A 1 121 ? -6.109 -7.977 6.135 1.00 85.12 121 ILE A N 1
ATOM 960 C CA . ILE A 1 121 ? -5.813 -7.690 4.732 1.00 85.12 121 ILE A CA 1
ATOM 961 C C . ILE A 1 121 ? -6.236 -8.891 3.897 1.00 85.12 121 ILE A C 1
ATOM 963 O O . ILE A 1 121 ? -5.857 -10.036 4.172 1.00 85.12 121 ILE A O 1
ATOM 967 N N . PHE A 1 122 ? -7.050 -8.610 2.888 1.00 84.12 122 PHE A N 1
ATOM 968 C CA . PHE A 1 122 ? -7.596 -9.615 1.987 1.00 84.12 122 PHE A CA 1
ATOM 969 C C . PHE A 1 122 ? -6.704 -9.812 0.763 1.00 84.12 122 PHE A C 1
ATOM 971 O O . PHE A 1 122 ? -5.935 -8.930 0.395 1.00 84.12 122 PHE A O 1
ATOM 978 N N . GLU A 1 123 ? -6.847 -10.955 0.103 1.00 77.75 123 GLU A N 1
ATOM 979 C CA . GLU A 1 123 ? -6.061 -11.315 -1.080 1.00 77.75 123 GLU A CA 1
ATOM 980 C C . GLU A 1 123 ? -6.139 -10.283 -2.207 1.00 77.75 123 GLU A C 1
ATOM 982 O O . GLU A 1 123 ? -5.107 -9.839 -2.696 1.00 77.75 123 GLU A O 1
ATOM 987 N N . GLY A 1 124 ? -7.335 -9.777 -2.516 1.00 75.69 124 GLY A N 1
ATOM 988 C CA . GLY A 1 124 ? -7.511 -8.706 -3.506 1.00 75.69 124 GLY A CA 1
ATOM 989 C C . GLY A 1 124 ? -6.995 -7.327 -3.072 1.00 75.69 124 GLY A C 1
ATOM 990 O O . GLY A 1 124 ? -7.076 -6.382 -3.848 1.00 75.69 124 GLY A O 1
ATOM 991 N N . GLN A 1 125 ? -6.493 -7.189 -1.840 1.00 76.94 125 GLN A N 1
ATOM 992 C CA . GLN A 1 125 ? -5.926 -5.944 -1.314 1.00 76.94 125 GLN A CA 1
ATOM 993 C C . GLN A 1 125 ? -4.392 -5.924 -1.325 1.00 76.94 125 GLN A C 1
ATOM 995 O O . GLN A 1 125 ? -3.776 -4.982 -0.822 1.00 76.94 125 GLN A O 1
ATOM 1000 N N . ILE A 1 126 ? -3.767 -6.961 -1.882 1.00 75.19 126 ILE A N 1
ATOM 1001 C CA . ILE A 1 126 ? -2.320 -7.070 -2.039 1.00 75.19 126 ILE A CA 1
ATOM 1002 C C . ILE A 1 126 ? -2.045 -7.346 -3.516 1.00 75.19 126 ILE A C 1
ATOM 1004 O O . ILE A 1 126 ? -2.763 -8.108 -4.157 1.00 75.19 126 ILE A O 1
ATOM 1008 N N . LEU A 1 127 ? -1.003 -6.729 -4.071 1.00 70.88 127 LEU A N 1
ATOM 1009 C CA . LEU A 1 127 ? -0.526 -7.129 -5.391 1.00 70.88 127 LEU A CA 1
ATOM 1010 C C . LEU A 1 127 ? 0.135 -8.504 -5.303 1.00 70.88 127 LEU A C 1
ATOM 1012 O O . LEU A 1 127 ? 0.967 -8.752 -4.426 1.00 70.88 127 LEU A O 1
ATOM 1016 N N . SER A 1 128 ? -0.197 -9.382 -6.245 1.00 70.81 128 SER A N 1
ATOM 1017 C CA . SER A 1 128 ? 0.479 -10.666 -6.366 1.00 70.81 128 SER A CA 1
ATOM 1018 C C . SER A 1 128 ? 1.962 -10.444 -6.654 1.00 70.81 128 SER A C 1
ATOM 1020 O O . SER A 1 128 ? 2.341 -9.747 -7.596 1.00 70.81 128 SER A O 1
ATOM 1022 N N . VAL A 1 129 ? 2.825 -11.090 -5.868 1.00 71.69 129 VAL A N 1
ATOM 1023 C CA . VAL A 1 129 ? 4.276 -11.100 -6.113 1.00 71.69 129 VAL A CA 1
ATOM 1024 C C . VAL A 1 129 ? 4.592 -11.678 -7.496 1.00 71.69 129 VAL A C 1
ATOM 1026 O O . VAL A 1 129 ? 5.585 -11.294 -8.110 1.00 71.69 129 VAL A O 1
ATOM 1029 N N . LEU A 1 130 ? 3.755 -12.589 -8.002 1.00 69.50 130 LEU A N 1
ATOM 1030 C CA . LEU A 1 130 ? 3.913 -13.154 -9.341 1.00 69.50 130 LEU A CA 1
ATOM 1031 C C . LEU A 1 130 ? 3.600 -12.130 -10.429 1.00 69.50 130 LEU A C 1
ATOM 1033 O O . LEU A 1 130 ? 4.344 -12.057 -11.403 1.00 69.50 130 LEU A O 1
ATOM 1037 N N . ASP A 1 131 ? 2.559 -11.320 -10.242 1.00 76.44 131 ASP A N 1
ATOM 1038 C CA . ASP A 1 131 ? 2.215 -10.263 -11.195 1.00 76.44 131 ASP A CA 1
ATOM 1039 C C . ASP A 1 131 ? 3.303 -9.188 -11.205 1.00 76.44 131 ASP A C 1
ATOM 1041 O O . ASP A 1 131 ? 3.822 -8.857 -12.264 1.00 76.44 131 ASP A O 1
ATOM 1045 N N . LEU A 1 132 ? 3.789 -8.777 -10.028 1.00 78.56 132 LEU A N 1
ATOM 1046 C CA . LEU A 1 132 ? 4.929 -7.860 -9.920 1.00 78.56 132 LEU A CA 1
ATOM 1047 C C . LEU A 1 132 ? 6.194 -8.399 -10.600 1.00 78.56 132 LEU A C 1
ATOM 1049 O O . LEU A 1 132 ? 6.929 -7.641 -11.227 1.00 78.56 132 LEU A O 1
ATOM 1053 N N . LYS A 1 133 ? 6.479 -9.701 -10.477 1.00 75.94 133 LYS A N 1
ATOM 1054 C CA . LYS A 1 133 ? 7.610 -10.326 -11.178 1.00 75.94 133 LYS A CA 1
ATOM 1055 C C . LYS A 1 133 ? 7.408 -10.332 -12.690 1.00 75.94 133 LYS A C 1
ATOM 1057 O O . LYS A 1 133 ? 8.377 -10.110 -13.411 1.00 75.94 133 LYS A O 1
ATOM 1062 N N . ARG A 1 134 ? 6.184 -10.589 -13.160 1.00 83.88 134 ARG A N 1
ATOM 1063 C CA . ARG A 1 134 ? 5.841 -10.545 -14.586 1.00 83.88 134 ARG A CA 1
ATOM 1064 C C . ARG A 1 134 ? 6.062 -9.142 -15.141 1.00 83.88 134 ARG A C 1
ATOM 1066 O O . ARG A 1 134 ? 6.804 -9.001 -16.105 1.00 83.88 134 ARG A O 1
ATOM 1073 N N . ASP A 1 135 ? 5.516 -8.128 -14.480 1.00 82.00 135 ASP A N 1
ATOM 1074 C CA . ASP A 1 135 ? 5.659 -6.728 -14.885 1.00 82.00 135 ASP A CA 1
ATOM 1075 C C . ASP A 1 135 ? 7.131 -6.296 -14.874 1.00 82.00 135 ASP A C 1
ATOM 1077 O O . ASP A 1 135 ? 7.601 -5.642 -15.799 1.00 82.00 135 ASP A O 1
ATOM 1081 N N . ASN A 1 136 ? 7.900 -6.720 -13.865 1.00 84.81 136 ASN A N 1
ATOM 1082 C CA . ASN A 1 136 ? 9.332 -6.428 -13.794 1.00 84.81 136 ASN A CA 1
ATOM 1083 C C . ASN A 1 136 ? 10.113 -7.048 -14.961 1.00 84.81 136 ASN A C 1
ATOM 1085 O O . ASN A 1 136 ? 11.048 -6.429 -15.463 1.00 84.81 136 ASN A O 1
ATOM 1089 N N . ASN A 1 137 ? 9.745 -8.257 -15.388 1.00 89.56 137 ASN A N 1
ATOM 1090 C CA . ASN A 1 137 ? 10.365 -8.892 -16.547 1.00 89.56 137 ASN A CA 1
ATOM 1091 C C . ASN A 1 137 ? 10.002 -8.157 -17.841 1.00 89.56 137 ASN A C 1
ATOM 1093 O O . ASN A 1 137 ? 10.907 -7.829 -18.596 1.00 89.56 137 ASN A O 1
ATOM 1097 N N . LEU A 1 138 ? 8.729 -7.795 -18.035 1.00 91.81 138 LEU A N 1
ATOM 1098 C CA . LEU A 1 138 ? 8.301 -6.999 -19.192 1.00 91.81 138 LEU A CA 1
ATOM 1099 C C . LEU A 1 138 ? 9.061 -5.668 -19.276 1.00 91.81 138 LEU A C 1
ATOM 1101 O O . LEU A 1 138 ? 9.619 -5.338 -20.315 1.00 91.81 138 LEU A O 1
ATOM 1105 N N . MET A 1 139 ? 9.182 -4.947 -18.158 1.00 89.81 139 MET A N 1
ATOM 1106 C CA . MET A 1 139 ? 9.948 -3.697 -18.113 1.00 89.81 139 MET A CA 1
ATOM 1107 C C . MET A 1 139 ? 11.436 -3.899 -18.422 1.00 89.81 139 MET A C 1
ATOM 1109 O O . MET A 1 139 ? 12.072 -3.019 -18.998 1.00 89.81 139 MET A O 1
ATOM 1113 N N . LYS A 1 140 ? 12.031 -5.029 -18.023 1.00 89.56 140 LYS A N 1
ATOM 1114 C CA . LYS A 1 140 ? 13.429 -5.334 -18.364 1.00 89.56 140 LYS A CA 1
ATOM 1115 C C . LYS A 1 140 ? 13.606 -5.556 -19.858 1.00 89.56 140 LYS A C 1
ATOM 1117 O O . LYS A 1 140 ? 14.597 -5.068 -20.400 1.00 89.56 140 LYS A O 1
ATOM 1122 N N . ASP A 1 141 ? 12.669 -6.261 -20.480 1.00 93.50 141 ASP A N 1
ATOM 1123 C CA . ASP A 1 141 ? 12.683 -6.530 -21.915 1.00 93.50 141 ASP A CA 1
ATOM 1124 C C . ASP A 1 141 ? 12.521 -5.218 -22.694 1.00 93.50 141 ASP A C 1
ATOM 1126 O O . ASP A 1 141 ? 13.365 -4.897 -23.529 1.00 93.50 141 ASP A O 1
ATOM 1130 N N . GLU A 1 142 ? 11.556 -4.372 -22.314 1.00 93.81 142 GLU A N 1
ATOM 1131 C CA . GLU A 1 142 ? 11.394 -3.029 -22.888 1.00 93.81 142 GLU A CA 1
ATOM 1132 C C . GLU A 1 142 ? 12.673 -2.190 -22.736 1.00 93.81 142 GLU A C 1
ATOM 1134 O O . GLU A 1 142 ? 13.163 -1.604 -23.696 1.00 93.81 142 GLU A O 1
ATOM 1139 N N . ILE A 1 143 ? 13.293 -2.161 -21.552 1.00 92.31 143 ILE A N 1
ATOM 1140 C CA . ILE A 1 143 ? 14.552 -1.425 -21.353 1.00 92.31 143 ILE A CA 1
ATOM 1141 C C . ILE A 1 143 ? 15.664 -1.955 -22.268 1.00 92.31 143 ILE A C 1
ATOM 1143 O O . ILE A 1 143 ? 16.495 -1.170 -22.735 1.00 92.31 143 ILE A O 1
ATOM 1147 N N . ALA A 1 144 ? 15.725 -3.266 -22.503 1.00 94.50 144 ALA A N 1
ATOM 1148 C CA . ALA A 1 144 ? 16.707 -3.854 -23.404 1.00 94.50 144 ALA A CA 1
ATOM 1149 C C . ALA A 1 144 ? 16.459 -3.417 -24.857 1.00 94.50 144 ALA A C 1
ATOM 1151 O O . ALA A 1 144 ? 17.397 -2.958 -25.514 1.00 94.50 144 ALA A O 1
ATOM 1152 N N . GLU A 1 145 ? 15.209 -3.459 -25.318 1.00 95.44 145 GLU A N 1
ATOM 1153 C CA . GLU A 1 145 ? 14.810 -2.992 -26.652 1.00 95.44 145 GLU A CA 1
ATOM 1154 C C . GLU A 1 145 ? 15.110 -1.504 -26.857 1.00 95.44 145 GLU A C 1
ATOM 1156 O O . GLU A 1 145 ? 15.663 -1.103 -27.885 1.00 95.44 145 GLU A O 1
ATOM 1161 N N . TRP A 1 146 ? 14.820 -0.670 -25.857 1.00 96.06 146 TRP A N 1
ATOM 1162 C CA . TRP A 1 146 ? 15.114 0.762 -25.902 1.00 96.06 146 TRP A CA 1
ATOM 1163 C C . TRP A 1 146 ? 16.616 1.033 -25.961 1.00 96.06 146 TRP A C 1
ATOM 1165 O O . TRP A 1 146 ? 17.060 1.898 -26.715 1.00 96.06 146 TRP A O 1
ATOM 1175 N N . LYS A 1 147 ? 17.423 0.282 -25.203 1.00 94.62 147 LYS A N 1
ATOM 1176 C CA . LYS A 1 147 ? 18.888 0.397 -25.251 1.00 94.62 147 LYS A CA 1
ATOM 1177 C C . LYS A 1 147 ? 19.448 0.001 -26.610 1.00 94.62 147 LYS A C 1
ATOM 1179 O O . LYS A 1 147 ? 20.338 0.686 -27.109 1.00 94.62 147 LYS A O 1
ATOM 1184 N N . GLN A 1 148 ? 18.933 -1.074 -27.200 1.00 95.38 148 GLN A N 1
ATOM 1185 C CA . GLN A 1 148 ? 19.328 -1.507 -28.537 1.00 95.38 148 GLN A CA 1
ATOM 1186 C C . GLN A 1 148 ? 18.939 -0.463 -29.587 1.00 95.38 148 GLN A C 1
ATOM 1188 O O . GLN A 1 148 ? 19.772 -0.056 -30.391 1.00 95.38 148 GLN A O 1
ATOM 1193 N N . SER A 1 149 ? 17.704 0.033 -29.530 1.00 95.50 149 SER A N 1
ATOM 1194 C CA . SER A 1 149 ? 17.212 1.064 -30.450 1.00 95.50 149 SER A CA 1
ATOM 1195 C C . SER A 1 149 ? 18.036 2.348 -30.351 1.00 95.50 149 SER A C 1
ATOM 1197 O O . SER A 1 149 ? 18.402 2.935 -31.365 1.00 95.50 149 SER A O 1
ATOM 1199 N N . TYR A 1 150 ? 18.394 2.758 -29.131 1.00 95.38 150 TYR A N 1
ATOM 1200 C CA . TYR A 1 150 ? 19.264 3.908 -28.902 1.00 95.38 150 TYR A CA 1
ATOM 1201 C C . TYR A 1 150 ? 20.674 3.705 -29.473 1.00 95.38 150 TYR A C 1
ATOM 1203 O O . TYR A 1 150 ? 21.238 4.633 -30.051 1.00 95.38 150 TYR A O 1
ATOM 1211 N N . ALA A 1 151 ? 21.247 2.506 -29.327 1.00 95.44 151 ALA A N 1
ATOM 1212 C CA . ALA A 1 151 ? 22.555 2.185 -29.891 1.00 95.44 151 ALA A CA 1
ATOM 1213 C C . ALA A 1 151 ? 22.542 2.264 -31.425 1.00 95.44 151 ALA A C 1
ATOM 1215 O O . ALA A 1 151 ? 23.393 2.943 -31.996 1.00 95.44 151 ALA A O 1
ATOM 1216 N N . ASN A 1 152 ? 21.532 1.669 -32.068 1.00 95.69 152 ASN A N 1
ATOM 1217 C CA . ASN A 1 152 ? 21.357 1.733 -33.521 1.00 95.69 152 ASN A CA 1
ATOM 1218 C C . ASN A 1 152 ? 21.223 3.183 -34.006 1.00 95.69 152 ASN A C 1
ATOM 1220 O O . ASN A 1 152 ? 21.914 3.598 -34.930 1.00 95.69 152 ASN A O 1
ATOM 1224 N N . LEU A 1 153 ? 20.385 3.983 -33.336 1.00 96.31 153 LEU A N 1
ATOM 1225 C CA . LEU A 1 153 ? 20.183 5.389 -33.691 1.00 96.31 153 LEU A CA 1
ATOM 1226 C C . LEU A 1 153 ? 21.486 6.197 -33.586 1.00 96.31 153 LEU A C 1
ATOM 1228 O O . LEU A 1 153 ? 21.754 7.079 -34.399 1.00 96.31 153 LEU A O 1
ATOM 1232 N N . LYS A 1 154 ? 22.311 5.892 -32.580 1.00 95.69 154 LYS A N 1
ATOM 1233 C CA . LYS A 1 154 ? 23.613 6.533 -32.395 1.00 95.69 154 LYS A CA 1
ATOM 1234 C C . LYS A 1 154 ? 24.588 6.181 -33.524 1.00 95.69 154 LYS A C 1
ATOM 1236 O O . LYS A 1 154 ? 25.320 7.062 -33.966 1.00 95.69 154 LYS A O 1
ATOM 1241 N N . GLU A 1 155 ? 24.598 4.932 -33.986 1.00 96.12 155 GLU A N 1
ATOM 1242 C CA . GLU A 1 155 ? 25.415 4.508 -35.132 1.00 96.12 155 GLU A CA 1
ATOM 1243 C C . GLU A 1 155 ? 24.958 5.163 -36.439 1.00 96.12 155 GLU A C 1
ATOM 1245 O O . GLU A 1 155 ? 25.790 5.670 -37.189 1.00 96.12 155 GLU A O 1
ATOM 1250 N N . GLU A 1 156 ? 23.649 5.215 -36.696 1.00 95.25 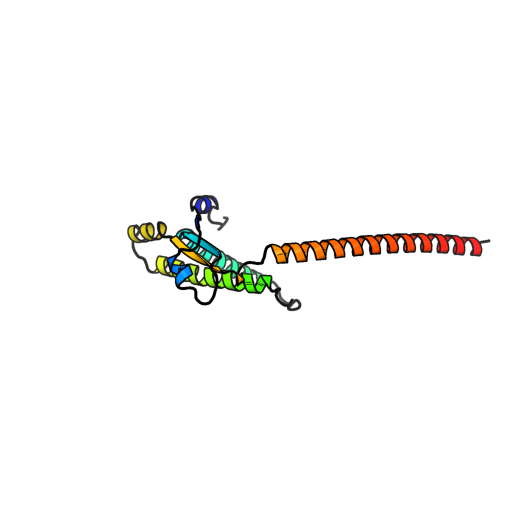156 GLU A N 1
ATOM 1251 C CA . GLU A 1 156 ? 23.101 5.885 -37.882 1.00 95.25 156 GLU A CA 1
ATOM 1252 C C . GLU A 1 156 ? 23.441 7.378 -37.903 1.00 95.25 156 GLU A C 1
ATOM 1254 O O . GLU A 1 156 ? 23.819 7.913 -38.945 1.00 95.25 156 GLU A O 1
ATOM 1259 N N . MET A 1 157 ? 23.366 8.044 -36.747 1.00 96.00 157 MET A N 1
ATOM 1260 C CA . MET A 1 157 ? 23.742 9.450 -36.610 1.00 96.00 157 MET A CA 1
ATOM 1261 C C . MET A 1 157 ? 25.225 9.682 -36.936 1.00 96.00 157 MET A C 1
ATOM 1263 O O . MET A 1 157 ? 25.553 10.626 -37.653 1.00 96.00 157 MET A O 1
ATOM 1267 N N . GLU A 1 158 ? 26.116 8.827 -36.429 1.00 96.06 158 GLU A N 1
ATOM 1268 C CA . GLU A 1 158 ? 27.555 8.912 -36.703 1.00 96.06 158 GLU A CA 1
ATOM 1269 C C . GLU A 1 158 ? 27.853 8.674 -38.188 1.00 96.06 158 GLU A C 1
ATOM 1271 O O . GLU A 1 158 ? 28.595 9.434 -38.811 1.00 96.06 158 GLU A O 1
ATOM 1276 N N . LYS A 1 159 ? 27.218 7.662 -38.786 1.00 96.06 159 LYS A N 1
ATOM 1277 C CA . LYS A 1 159 ? 27.367 7.362 -40.210 1.00 96.06 159 LYS A CA 1
ATOM 1278 C C . LYS A 1 159 ? 26.914 8.536 -41.080 1.00 96.06 159 LYS A C 1
ATOM 1280 O O . LYS A 1 159 ? 27.636 8.935 -41.990 1.00 96.06 159 LYS A O 1
ATOM 1285 N N . LEU A 1 160 ? 25.760 9.125 -40.769 1.00 96.25 160 LEU A N 1
ATOM 1286 C CA . LEU A 1 160 ? 25.238 10.282 -41.493 1.00 96.25 160 LEU A CA 1
ATOM 1287 C C . LEU A 1 160 ? 26.170 11.496 -41.373 1.00 96.25 160 LEU A C 1
ATOM 1289 O O . LEU A 1 160 ? 26.367 12.225 -42.343 1.00 96.25 160 LEU A O 1
ATOM 1293 N N . TYR A 1 161 ? 26.764 11.710 -40.197 1.00 95.56 161 TYR A N 1
ATOM 1294 C CA . TYR A 1 161 ? 27.733 12.782 -39.987 1.00 95.56 161 TYR A CA 1
ATOM 1295 C C . TYR A 1 161 ? 28.990 12.596 -40.852 1.00 95.56 161 TYR A C 1
ATOM 1297 O O . TYR A 1 161 ? 29.457 13.553 -41.471 1.00 95.56 161 TYR A O 1
ATOM 1305 N N . GLN A 1 162 ? 29.496 11.366 -40.953 1.00 95.56 162 GLN A N 1
ATOM 1306 C CA . GLN A 1 162 ? 30.635 11.032 -41.812 1.00 95.56 162 GLN A CA 1
ATOM 1307 C C . GLN A 1 162 ? 30.308 11.201 -43.302 1.00 95.56 162 GLN A C 1
ATOM 1309 O O . GLN A 1 162 ? 31.088 11.813 -44.029 1.00 95.56 162 GLN A O 1
ATOM 1314 N N . GLU A 1 163 ? 29.144 10.722 -43.752 1.00 94.38 163 GLU A N 1
ATOM 1315 C CA . GLU A 1 163 ? 28.674 10.911 -45.133 1.00 94.38 163 GLU A CA 1
ATOM 1316 C C . GLU A 1 163 ? 28.532 12.402 -45.478 1.00 94.38 163 GLU A C 1
ATOM 1318 O O . GLU A 1 163 ? 28.951 12.840 -46.550 1.00 94.38 163 GLU A O 1
ATOM 1323 N N . MET A 1 164 ? 28.005 13.208 -44.551 1.00 94.75 164 MET A N 1
ATOM 1324 C CA . MET A 1 164 ? 27.891 14.656 -44.724 1.00 94.75 164 MET A CA 1
ATOM 1325 C C . MET A 1 164 ? 29.263 15.335 -44.828 1.00 94.75 164 MET A C 1
ATOM 1327 O O . MET A 1 164 ? 29.437 16.205 -45.678 1.00 94.75 164 MET A O 1
ATOM 1331 N N . LEU A 1 165 ? 30.234 14.953 -43.990 1.00 93.94 165 LEU A N 1
ATOM 1332 C CA . LEU A 1 165 ? 31.596 15.496 -44.045 1.00 93.94 165 LEU A CA 1
ATOM 1333 C C . LEU A 1 165 ? 32.268 15.220 -45.396 1.00 93.94 165 LEU A C 1
ATOM 1335 O O . LEU A 1 165 ? 32.845 16.136 -45.980 1.00 93.94 165 LEU A O 1
ATOM 1339 N N . LEU A 1 166 ? 32.146 13.993 -45.910 1.00 94.00 166 LEU A N 1
ATOM 1340 C CA . LEU A 1 166 ? 32.672 13.623 -47.227 1.00 94.00 166 LEU A CA 1
ATOM 1341 C C . LEU A 1 166 ? 32.007 14.435 -48.347 1.00 94.00 166 LEU A C 1
ATOM 1343 O O . LEU A 1 166 ? 32.698 15.013 -49.180 1.00 94.00 166 LEU A O 1
ATOM 1347 N N . ALA A 1 167 ? 30.678 14.563 -48.325 1.00 93.12 167 ALA A N 1
ATOM 1348 C CA . ALA A 1 167 ? 29.934 15.311 -49.341 1.00 93.12 167 ALA A CA 1
ATOM 1349 C C . ALA A 1 167 ? 30.227 16.825 -49.343 1.00 93.12 167 ALA A C 1
ATOM 1351 O O . ALA A 1 167 ? 30.006 17.497 -50.354 1.00 93.12 167 ALA A O 1
ATOM 1352 N N . VAL A 1 168 ? 30.670 17.387 -48.212 1.00 92.00 168 VAL A N 1
ATOM 1353 C CA . VAL A 1 168 ? 31.156 18.774 -48.138 1.00 92.00 168 VAL A CA 1
ATOM 1354 C C . VAL A 1 168 ? 32.546 18.884 -48.759 1.00 92.00 168 VAL A C 1
ATOM 1356 O O . VAL A 1 168 ? 32.752 19.777 -49.573 1.00 92.00 168 VAL A O 1
ATOM 1359 N N . GLN A 1 169 ? 33.461 17.961 -48.445 1.00 88.81 169 GLN A N 1
ATOM 1360 C CA . GLN A 1 169 ? 34.813 17.949 -49.017 1.00 88.81 169 GLN A CA 1
ATOM 1361 C C . GLN A 1 169 ? 34.801 17.782 -50.542 1.00 88.81 169 GLN A C 1
ATOM 1363 O O . GLN A 1 169 ? 35.442 18.560 -51.236 1.00 88.81 169 GLN A O 1
ATOM 1368 N N . GLU A 1 170 ? 34.003 16.851 -51.073 1.00 87.62 170 GLU A N 1
ATOM 1369 C CA . GLU A 1 170 ? 33.850 16.651 -52.527 1.00 87.62 170 GLU A CA 1
ATOM 1370 C C . GLU A 1 170 ? 33.267 17.872 -53.256 1.00 87.62 170 GLU A C 1
ATOM 1372 O O . GLU A 1 170 ? 33.389 17.982 -54.471 1.00 87.62 170 GLU A O 1
ATOM 1377 N N . ARG A 1 171 ? 32.591 18.781 -52.541 1.00 84.25 171 ARG A N 1
ATOM 1378 C CA . ARG A 1 171 ? 32.077 20.034 -53.111 1.00 84.25 171 ARG A CA 1
ATOM 1379 C C . ARG A 1 171 ? 33.099 21.166 -53.125 1.00 84.25 171 ARG A C 1
ATOM 1381 O O . ARG A 1 171 ? 32.869 22.155 -53.820 1.00 84.25 171 ARG A O 1
ATOM 1388 N N . GLU A 1 172 ? 34.127 21.074 -52.288 1.00 81.81 172 GLU A N 1
ATOM 1389 C CA . GLU A 1 172 ? 35.175 22.086 -52.148 1.00 81.81 172 GLU A CA 1
ATOM 1390 C C . GLU A 1 172 ? 36.383 21.816 -53.067 1.00 81.81 172 GLU A C 1
ATOM 1392 O O . GLU A 1 172 ? 37.169 22.738 -53.297 1.00 81.81 172 GLU A O 1
ATOM 1397 N N . GLU A 1 173 ? 36.503 20.599 -53.615 1.00 60.44 173 GLU A N 1
ATOM 1398 C CA . GLU A 1 173 ? 37.428 20.214 -54.703 1.00 60.44 173 GLU A CA 1
ATOM 1399 C C . GLU A 1 173 ? 36.871 20.526 -56.104 1.00 60.44 173 GLU A C 1
ATOM 1401 O O . GLU A 1 173 ? 37.680 20.949 -56.967 1.00 60.44 173 GLU A O 1
#

Secondary structure (DSSP, 8-state):
---PPPHHHHHTS--EEEPPPHHHHTT-SS--EEEEEEEEHHHHHHHHHHHHHHHHHHHHHTTS------------HHHHHHHHHHHHHHHHHHHHHHHHHH--SHHHHHHHHT-EEEEEEEGGGS--HHHHHHHHHHHHHHHHHHHHHHHHHHHHHHHHHHHHHHHHHHHH-

Organism: NCBI:txid174260

Foldseek 3Di:
DDPDDPVVVVVVWDKDKDADDPVVCVVCPDFAWGIKIWAFLVRLQSVLVVVVVVVVVVVVVVVVDDDDDDDPDDDPLLNVLVVVLVVVSNVVSVVSNVVCVPDDDPVVVVVSRPHIDMDTATPSSDDDPVVVVVVVVVVVVVVVVVVVVVVVVVVVVVVVVVVVVVVVVVVVD

Radius of gyration: 27.87 Å; chains: 1; bounding box: 55×51×89 Å